Protein AF-A0A0S7BNP8-F1 (afdb_monomer)

Radius of gyration: 13.1 Å; Cα contacts (8 Å, |Δi|>4): 65; chains: 1; bounding box: 38×32×26 Å

Foldseek 3Di:
DPDPVLVVLLVVCLVVVLVVCLVVVNLQVLLVCLLPVVCVLVVQLVVLVVCL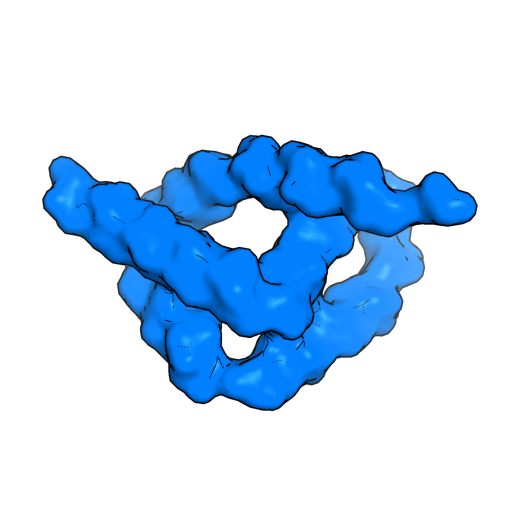VVCPDDCNSNSNSSSVCSVDNVSSNVSSVVSVVVNVD

Secondary structure (DSSP, 8-state):
---HHHHHHGGGGHHHHHHHHHHTT-HHHHHHHHHH-TTHHHHHHHHHHHHGGG--SS-HHHHHHHHHHHH-HHHHHHHHHHHHHHHT-

pLDDT: mean 73.09, std 11.09, range [40.34, 85.5]

Organism: NCBI:txid360412

Structure (mmCIF, N/CA/C/O backbone):
data_AF-A0A0S7BNP8-F1
#
_entry.id   AF-A0A0S7BNP8-F1
#
loop_
_atom_site.group_PDB
_atom_site.id
_atom_site.type_symbol
_atom_site.label_atom_id
_atom_site.label_alt_id
_atom_site.label_comp_id
_atom_site.label_asym_id
_atom_site.label_entity_id
_atom_site.label_seq_id
_atom_site.pdbx_PDB_ins_code
_atom_site.Cartn_x
_atom_site.Cartn_y
_atom_site.Cartn_z
_atom_site.occupancy
_atom_site.B_iso_or_equiv
_atom_site.auth_seq_id
_atom_site.auth_comp_id
_atom_site.auth_asym_id
_atom_site.auth_atom_id
_atom_site.pdbx_PDB_model_num
ATOM 1 N N . MET A 1 1 ? 14.286 20.811 -0.237 1.00 42.09 1 MET A N 1
ATOM 2 C CA . MET A 1 1 ? 12.845 20.614 0.033 1.00 42.09 1 MET A CA 1
ATOM 3 C C . MET A 1 1 ? 12.253 19.857 -1.148 1.00 42.09 1 MET A C 1
ATOM 5 O O . MET A 1 1 ? 11.990 20.479 -2.164 1.00 42.09 1 MET A O 1
ATOM 9 N N . CYS A 1 2 ? 12.147 18.526 -1.065 1.00 40.34 2 CYS A N 1
ATOM 10 C CA . CYS A 1 2 ? 11.794 17.657 -2.205 1.00 40.34 2 CYS A CA 1
ATOM 11 C C . CYS A 1 2 ? 10.696 16.637 -1.849 1.00 40.34 2 CYS A C 1
ATOM 13 O O . CYS A 1 2 ? 10.748 15.502 -2.301 1.00 40.34 2 CYS A O 1
ATOM 15 N N . TYR A 1 3 ? 9.739 17.002 -0.995 1.00 46.91 3 TYR A N 1
ATOM 16 C CA . TYR A 1 3 ? 8.726 16.063 -0.490 1.00 46.91 3 TYR A CA 1
ATOM 17 C C . TYR A 1 3 ? 7.332 16.234 -1.121 1.00 46.91 3 TYR A C 1
ATOM 19 O O . TYR A 1 3 ? 6.446 15.439 -0.844 1.00 46.91 3 TYR A O 1
ATOM 27 N N . THR A 1 4 ? 7.108 17.238 -1.978 1.00 48.72 4 THR A N 1
ATOM 28 C CA . THR A 1 4 ? 5.777 17.504 -2.567 1.00 48.72 4 THR A CA 1
ATOM 29 C C . THR A 1 4 ? 5.565 16.893 -3.954 1.00 48.72 4 THR A C 1
ATOM 31 O O . THR A 1 4 ? 4.424 16.685 -4.352 1.00 48.72 4 THR A O 1
ATOM 34 N N . VAL A 1 5 ? 6.635 16.552 -4.682 1.00 50.66 5 VAL A N 1
ATOM 35 C CA . VAL A 1 5 ? 6.532 15.915 -6.012 1.00 50.66 5 VAL A CA 1
ATOM 36 C C . VAL A 1 5 ? 6.152 14.432 -5.928 1.00 50.66 5 VAL A C 1
ATOM 38 O O . VAL A 1 5 ? 5.519 13.920 -6.848 1.00 50.66 5 VAL A O 1
ATOM 41 N N . THR A 1 6 ? 6.463 13.741 -4.828 1.00 53.50 6 THR A N 1
ATOM 42 C CA . THR A 1 6 ? 6.110 12.322 -4.654 1.00 53.50 6 THR A CA 1
ATOM 43 C C . THR A 1 6 ? 4.599 12.128 -4.482 1.00 53.50 6 THR A C 1
ATOM 45 O O . THR A 1 6 ? 3.999 11.377 -5.243 1.00 53.50 6 THR A O 1
ATOM 48 N N . MET A 1 7 ? 3.942 12.924 -3.627 1.00 48.12 7 MET A N 1
ATOM 49 C CA . MET A 1 7 ? 2.504 12.776 -3.327 1.00 48.12 7 MET A CA 1
ATOM 50 C C . MET A 1 7 ? 1.558 12.854 -4.543 1.00 48.12 7 MET A C 1
ATOM 52 O O . MET A 1 7 ? 0.469 12.282 -4.508 1.00 48.12 7 MET A O 1
ATOM 56 N N . GLN A 1 8 ? 1.912 13.575 -5.615 1.00 49.50 8 GLN A N 1
ATOM 57 C CA . GLN A 1 8 ? 1.042 13.680 -6.799 1.00 49.50 8 GLN A CA 1
ATOM 58 C C . GLN A 1 8 ? 1.296 12.593 -7.851 1.00 49.50 8 GLN A C 1
ATOM 60 O O . GLN A 1 8 ? 0.363 12.210 -8.560 1.00 49.50 8 GLN A O 1
ATOM 65 N N . ALA A 1 9 ? 2.521 12.072 -7.955 1.00 52.41 9 ALA A N 1
ATOM 66 C CA . ALA A 1 9 ? 2.835 11.010 -8.909 1.00 52.41 9 ALA A CA 1
ATOM 67 C C . ALA A 1 9 ? 2.173 9.677 -8.511 1.00 52.41 9 ALA A C 1
ATOM 69 O O . ALA A 1 9 ? 1.720 8.927 -9.379 1.00 52.41 9 ALA A O 1
ATOM 70 N N . ASP A 1 10 ? 2.038 9.425 -7.208 1.00 62.62 10 ASP A N 1
ATOM 71 C CA . ASP A 1 10 ? 1.652 8.119 -6.665 1.00 62.62 10 ASP A CA 1
ATOM 72 C C . ASP A 1 10 ? 0.199 7.728 -6.988 1.00 62.62 10 ASP A C 1
ATOM 74 O O . ASP A 1 10 ? -0.095 6.576 -7.323 1.00 62.62 10 ASP A O 1
ATOM 78 N N . ARG A 1 11 ? -0.715 8.707 -7.022 1.00 68.75 11 ARG A N 1
ATOM 79 C CA . ARG A 1 11 ? -2.134 8.475 -7.356 1.00 68.75 11 ARG A CA 1
ATOM 80 C C . ARG A 1 11 ? -2.390 8.190 -8.834 1.00 68.75 11 ARG A C 1
ATOM 82 O O . ARG A 1 11 ? -3.433 7.636 -9.175 1.00 68.75 11 ARG A O 1
ATOM 89 N N . THR A 1 12 ? -1.443 8.512 -9.715 1.00 75.62 12 THR A N 1
ATOM 90 C CA . THR A 1 12 ? -1.580 8.269 -11.163 1.00 75.62 12 THR A CA 1
ATOM 91 C C . THR A 1 12 ? -1.652 6.769 -11.478 1.00 75.62 12 THR A C 1
ATOM 93 O O . THR A 1 12 ? -2.289 6.360 -12.451 1.00 75.62 12 THR A O 1
ATOM 96 N N . TYR A 1 13 ? -1.060 5.925 -10.626 1.00 79.50 13 TYR A N 1
ATOM 97 C CA . TYR A 1 13 ? -1.025 4.471 -10.810 1.00 79.50 13 TYR A CA 1
ATOM 98 C C . TYR A 1 13 ? -2.206 3.731 -10.169 1.00 79.50 13 TYR A C 1
ATOM 100 O O . TYR A 1 13 ? -2.448 2.573 -10.515 1.00 79.50 13 TYR A O 1
ATOM 108 N N . TRP A 1 14 ? -2.984 4.387 -9.302 1.00 82.44 14 TRP A N 1
ATOM 109 C CA . TRP A 1 14 ? -4.124 3.783 -8.604 1.00 82.44 14 TRP A CA 1
ATOM 110 C C . TRP A 1 14 ?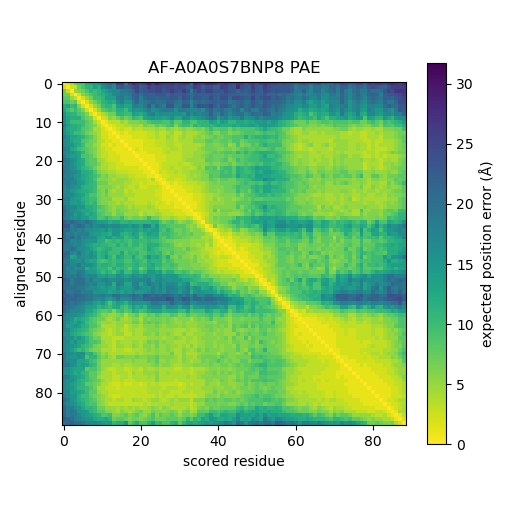 -5.140 3.113 -9.533 1.00 82.44 14 TRP A C 1
ATOM 112 O O . TRP A 1 14 ? -5.413 1.934 -9.324 1.00 82.44 14 TRP A O 1
ATOM 122 N N . PRO A 1 15 ? -5.651 3.764 -10.597 1.00 81.75 15 PRO A N 1
ATOM 123 C CA . PRO A 1 15 ? -6.595 3.109 -11.504 1.00 81.75 15 PRO A CA 1
ATOM 124 C C . PRO A 1 15 ? -5.954 1.982 -12.327 1.00 81.75 15 PRO A C 1
ATOM 126 O O . PRO A 1 15 ? -6.650 1.103 -12.830 1.00 81.75 15 PRO A O 1
ATOM 129 N N . ALA A 1 16 ? -4.631 1.975 -12.520 1.00 83.75 16 ALA A N 1
ATOM 130 C CA . ALA A 1 16 ? -3.951 0.850 -13.166 1.00 83.75 16 ALA A CA 1
ATOM 131 C C . ALA A 1 16 ? -3.849 -0.360 -12.222 1.00 83.75 16 ALA A C 1
ATOM 133 O O . ALA A 1 16 ? -4.070 -1.490 -12.655 1.00 83.75 16 ALA A O 1
ATOM 134 N N . TRP A 1 17 ? -3.553 -0.128 -10.940 1.00 84.38 17 TRP A N 1
AT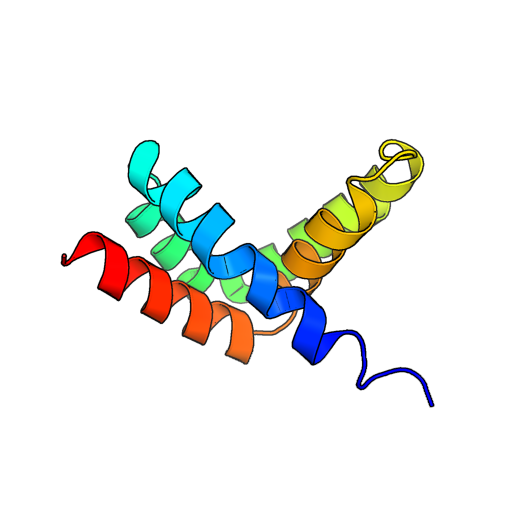OM 135 C CA . TRP A 1 17 ? -3.514 -1.173 -9.916 1.00 84.38 17 TRP A CA 1
ATOM 136 C C . TRP A 1 17 ? -4.897 -1.688 -9.539 1.00 84.38 17 TRP A C 1
ATOM 138 O O . TRP A 1 17 ? -5.064 -2.899 -9.486 1.00 84.38 17 TRP A O 1
ATOM 148 N N . GLY A 1 18 ? -5.881 -0.805 -9.351 1.00 82.94 18 GLY A N 1
ATOM 149 C CA . GLY A 1 18 ? -7.273 -1.165 -9.069 1.00 82.94 18 GLY A CA 1
ATOM 150 C C . GLY A 1 18 ? -7.828 -2.095 -10.141 1.00 82.94 18 GLY A C 1
ATOM 151 O O . GLY A 1 18 ? -8.201 -3.224 -9.841 1.00 82.94 18 GLY A O 1
ATOM 152 N N . ARG A 1 19 ? -7.688 -1.725 -11.423 1.00 83.62 19 ARG A N 1
ATOM 153 C CA . ARG A 1 19 ? -8.062 -2.599 -12.550 1.00 83.62 19 ARG A CA 1
ATOM 154 C C . ARG A 1 19 ? -7.280 -3.908 -12.605 1.00 83.62 19 ARG A C 1
ATOM 156 O O . ARG A 1 19 ? -7.844 -4.927 -12.995 1.00 83.62 19 ARG A O 1
ATOM 163 N N . PHE A 1 20 ? -5.991 -3.904 -12.263 1.00 84.25 20 PHE A N 1
ATOM 164 C CA . PHE A 1 20 ? -5.199 -5.135 -12.224 1.00 84.25 20 PHE A CA 1
ATOM 165 C C . PHE A 1 20 ? -5.688 -6.070 -11.113 1.00 84.25 20 PHE A C 1
ATOM 167 O O . PHE A 1 20 ? -5.948 -7.236 -11.379 1.00 84.25 20 PHE A O 1
ATOM 174 N N . LEU A 1 21 ? -5.881 -5.553 -9.901 1.00 84.06 21 LEU A N 1
ATOM 175 C CA . LEU A 1 21 ? -6.380 -6.306 -8.751 1.00 84.06 21 LEU A CA 1
ATOM 176 C C . LEU A 1 21 ? -7.806 -6.803 -8.987 1.00 84.06 21 LEU A C 1
ATOM 178 O O . LEU A 1 21 ? -8.085 -7.974 -8.753 1.00 84.06 21 LEU A O 1
ATOM 182 N N . HIS A 1 22 ? -8.676 -5.954 -9.531 1.00 82.62 22 HIS A N 1
ATOM 183 C CA . HIS A 1 22 ? -10.045 -6.319 -9.865 1.00 82.62 22 HIS A CA 1
ATOM 184 C C . HIS A 1 22 ? -10.095 -7.407 -10.944 1.00 82.62 22 HIS A C 1
ATOM 186 O O . HIS A 1 22 ? -10.776 -8.412 -10.764 1.00 82.62 22 HIS A O 1
ATOM 192 N N . ARG A 1 23 ? -9.295 -7.288 -12.016 1.00 84.12 23 ARG A N 1
ATOM 193 C CA . ARG A 1 23 ? -9.219 -8.317 -13.069 1.00 84.12 23 ARG A CA 1
ATOM 194 C C . ARG A 1 23 ? -8.741 -9.677 -12.552 1.00 84.12 23 ARG A C 1
ATOM 196 O O . ARG A 1 23 ? -9.058 -10.693 -13.158 1.00 84.12 23 ARG A O 1
ATOM 203 N N . TRP A 1 24 ? -7.974 -9.693 -11.467 1.00 84.69 24 TRP A N 1
ATOM 204 C CA . TRP A 1 24 ? -7.492 -10.917 -10.828 1.00 84.69 24 TRP A CA 1
ATOM 205 C C . TRP A 1 24 ? -8.380 -11.388 -9.664 1.00 84.69 24 TRP A C 1
ATOM 207 O O . TRP A 1 24 ? -8.078 -12.419 -9.073 1.00 84.69 24 TRP A O 1
ATOM 217 N N . GLY A 1 25 ? -9.450 -10.660 -9.314 1.00 81.50 25 GLY A N 1
ATOM 218 C CA . GLY A 1 25 ? -10.277 -10.960 -8.136 1.00 81.50 25 GLY A CA 1
ATOM 219 C C . GLY A 1 25 ? -9.534 -10.784 -6.806 1.00 81.50 25 GLY A C 1
ATOM 220 O O . GLY A 1 25 ? -9.911 -11.362 -5.795 1.00 81.50 25 GLY A O 1
ATOM 221 N N . LEU A 1 26 ? -8.443 -10.013 -6.810 1.00 83.88 26 LEU A N 1
ATOM 222 C CA . LEU A 1 26 ? -7.606 -9.750 -5.640 1.00 83.88 26 LEU A CA 1
ATOM 223 C C . LEU A 1 26 ? -7.917 -8.399 -4.986 1.00 83.88 26 LEU A C 1
ATOM 225 O O . LEU A 1 26 ? -7.254 -8.028 -4.027 1.00 83.88 26 LEU A O 1
ATOM 229 N N . ALA A 1 27 ? -8.903 -7.665 -5.498 1.00 81.75 27 ALA A N 1
ATOM 230 C CA . ALA A 1 27 ? -9.357 -6.383 -4.969 1.00 81.75 27 ALA A CA 1
ATOM 231 C C . ALA A 1 27 ? -9.706 -6.470 -3.472 1.00 81.75 27 ALA A C 1
ATOM 233 O O . ALA A 1 27 ? -9.025 -5.862 -2.642 1.00 81.75 27 ALA A O 1
ATOM 234 N N . GLU A 1 28 ? -10.696 -7.289 -3.129 1.00 80.50 28 GLU A N 1
ATOM 235 C CA . GLU A 1 28 ? -11.144 -7.518 -1.758 1.00 80.50 28 GLU A CA 1
ATOM 236 C C . GLU A 1 28 ? -10.036 -8.015 -0.812 1.00 80.50 28 GLU A C 1
ATOM 238 O O . GLU A 1 28 ? -9.779 -7.353 0.201 1.00 80.50 28 GLU A O 1
ATOM 243 N N . PRO A 1 29 ? -9.302 -9.112 -1.112 1.00 82.31 29 PRO A N 1
ATOM 244 C CA . PRO A 1 29 ? -8.265 -9.600 -0.209 1.00 82.31 29 PRO A CA 1
ATOM 245 C C . PRO A 1 29 ? -7.116 -8.603 -0.074 1.00 82.31 29 PRO A C 1
ATOM 247 O O . PRO A 1 29 ? -6.526 -8.518 0.997 1.00 82.31 29 PRO A O 1
ATOM 250 N N . PHE A 1 30 ? -6.809 -7.810 -1.106 1.00 82.25 30 PHE A N 1
ATOM 251 C CA . PHE A 1 30 ? -5.789 -6.767 -1.020 1.00 82.25 30 PHE A CA 1
ATOM 252 C C . PHE A 1 30 ? -6.257 -5.572 -0.181 1.00 82.25 30 PHE A C 1
ATOM 254 O O . PHE A 1 30 ? -5.475 -5.031 0.599 1.00 82.25 30 PHE A O 1
ATOM 261 N N . ALA A 1 31 ? -7.531 -5.186 -0.280 1.00 80.50 31 ALA A N 1
ATOM 262 C CA . ALA A 1 31 ? -8.120 -4.149 0.563 1.00 80.50 31 ALA A CA 1
ATOM 263 C C . ALA A 1 31 ? -8.158 -4.577 2.037 1.00 80.50 31 ALA A C 1
ATOM 265 O O . ALA A 1 31 ? -7.769 -3.792 2.901 1.00 80.50 31 ALA A O 1
ATOM 266 N N . VAL A 1 32 ? -8.555 -5.823 2.316 1.00 81.56 32 VAL A N 1
ATOM 267 C CA . VAL A 1 32 ? -8.545 -6.402 3.668 1.00 81.56 32 VAL A CA 1
ATOM 268 C C . VAL A 1 32 ? -7.118 -6.545 4.179 1.00 81.56 32 VAL A C 1
ATOM 270 O O . VAL A 1 32 ? -6.842 -6.159 5.313 1.00 81.56 32 VAL A O 1
ATOM 273 N N . LEU A 1 33 ? -6.191 -7.035 3.349 1.00 81.31 33 LEU A N 1
ATOM 274 C CA . LEU A 1 33 ? -4.776 -7.124 3.697 1.00 81.31 33 LEU A CA 1
ATOM 275 C C . LEU A 1 33 ? -4.259 -5.737 4.055 1.00 81.31 33 LEU A C 1
ATOM 277 O O . LEU A 1 33 ? -3.739 -5.563 5.136 1.00 81.31 33 LEU A O 1
ATOM 281 N N . ILE A 1 34 ? -4.456 -4.714 3.231 1.00 77.50 34 ILE A N 1
ATOM 282 C CA . ILE A 1 34 ? -3.980 -3.369 3.561 1.00 77.50 34 ILE A CA 1
ATOM 283 C C . ILE A 1 34 ? -4.698 -2.790 4.787 1.00 77.50 34 ILE A C 1
ATOM 285 O O . ILE A 1 34 ? -4.090 -2.077 5.576 1.00 77.50 34 ILE A O 1
ATOM 289 N N . GLU A 1 35 ? -5.970 -3.073 5.010 1.00 74.75 35 GLU A N 1
ATOM 290 C CA . GLU A 1 35 ? -6.665 -2.567 6.195 1.00 74.75 35 GLU A CA 1
ATOM 291 C C . GLU A 1 35 ? -6.177 -3.239 7.491 1.00 74.75 35 GLU A C 1
ATOM 293 O O . GLU A 1 35 ? -6.050 -2.575 8.519 1.00 74.75 35 GLU A O 1
ATOM 298 N N . THR A 1 36 ? -5.825 -4.528 7.431 1.00 77.56 36 THR A N 1
ATOM 299 C CA . THR A 1 36 ? -5.446 -5.349 8.598 1.00 77.56 36 THR A CA 1
ATOM 300 C C . THR A 1 36 ? -3.938 -5.508 8.791 1.00 77.56 36 THR A C 1
ATOM 302 O O . THR A 1 36 ? -3.476 -5.730 9.908 1.00 77.56 36 THR A O 1
ATOM 305 N N . ALA A 1 37 ? -3.135 -5.342 7.741 1.00 70.06 37 ALA A N 1
ATOM 306 C CA . ALA A 1 37 ? -1.708 -5.664 7.727 1.00 70.06 37 ALA A CA 1
ATOM 307 C C . ALA A 1 37 ? -0.819 -4.628 8.423 1.00 70.06 37 ALA A C 1
ATOM 309 O O . ALA A 1 37 ? 0.380 -4.673 8.194 1.00 70.06 37 ALA A O 1
ATOM 310 N N . GLY A 1 38 ? -1.350 -3.721 9.252 1.00 69.50 38 GLY A N 1
ATOM 311 C CA . GLY A 1 38 ? -0.611 -2.737 10.070 1.00 69.50 38 GLY A CA 1
ATOM 312 C C . GLY A 1 38 ? 0.912 -2.652 9.808 1.00 69.50 38 GLY A C 1
ATOM 313 O O . GLY A 1 38 ? 1.310 -2.046 8.811 1.00 69.50 38 GLY A O 1
ATOM 314 N N . PRO A 1 39 ? 1.770 -3.292 10.630 1.00 67.38 39 PRO A N 1
ATOM 315 C CA . PRO A 1 39 ? 3.231 -3.257 10.476 1.00 67.38 39 PRO A CA 1
ATOM 316 C C . PRO A 1 39 ? 3.796 -4.141 9.346 1.00 67.38 39 PRO A C 1
ATOM 318 O O . PRO A 1 39 ? 4.928 -3.935 8.915 1.00 67.38 39 PRO A O 1
ATOM 321 N N . LEU A 1 40 ? 3.036 -5.105 8.819 1.00 69.81 40 LEU A N 1
ATOM 322 C CA . LEU A 1 40 ? 3.439 -5.924 7.665 1.00 69.81 40 LEU A CA 1
ATOM 323 C C . LEU A 1 40 ? 3.630 -5.081 6.395 1.00 69.81 40 LEU A C 1
ATOM 325 O O . LEU A 1 40 ? 4.450 -5.431 5.547 1.00 69.81 40 LEU A O 1
ATOM 329 N N . LYS A 1 41 ? 2.939 -3.940 6.284 1.00 73.25 41 LYS A N 1
ATOM 330 C CA . LYS A 1 41 ? 3.152 -2.984 5.187 1.00 73.25 41 LYS A CA 1
ATOM 331 C C . LYS A 1 41 ? 4.558 -2.392 5.195 1.00 73.25 41 LYS A C 1
ATOM 333 O O . LYS A 1 41 ? 5.175 -2.271 4.141 1.00 73.25 41 LYS A O 1
ATOM 338 N N . LEU A 1 42 ? 5.081 -2.082 6.385 1.00 71.19 42 LEU A N 1
ATOM 339 C CA . LEU A 1 42 ? 6.444 -1.578 6.564 1.00 71.19 42 LEU A CA 1
ATOM 340 C C . LEU A 1 42 ? 7.475 -2.635 6.163 1.00 71.19 42 LEU A C 1
ATOM 342 O O . LEU A 1 42 ? 8.461 -2.304 5.511 1.00 71.19 42 LEU A O 1
ATOM 346 N N . LEU A 1 43 ? 7.223 -3.912 6.474 1.00 74.81 43 LEU A N 1
ATOM 347 C CA . LEU A 1 43 ? 8.079 -5.013 6.019 1.00 74.81 43 LEU A CA 1
ATOM 348 C C . LEU A 1 43 ? 8.078 -5.137 4.492 1.00 74.81 43 LEU A C 1
ATOM 350 O O . LEU A 1 43 ? 9.134 -5.331 3.895 1.00 74.81 43 LEU A O 1
ATOM 354 N N . PHE A 1 44 ? 6.921 -4.967 3.849 1.00 73.12 44 PHE A N 1
ATOM 355 C CA . PHE A 1 44 ? 6.832 -4.943 2.389 1.00 73.12 44 PHE A CA 1
ATOM 356 C C . PHE A 1 44 ? 7.575 -3.756 1.778 1.00 73.12 44 PHE A C 1
ATOM 358 O O . PHE A 1 44 ? 8.305 -3.944 0.808 1.00 73.12 44 PHE A O 1
ATOM 365 N N . ALA A 1 45 ? 7.442 -2.558 2.352 1.00 73.06 45 ALA A N 1
ATOM 366 C CA . ALA A 1 45 ? 8.194 -1.388 1.908 1.00 73.06 45 ALA A CA 1
ATOM 367 C C . ALA A 1 45 ? 9.705 -1.653 1.992 1.00 73.06 45 ALA A C 1
ATOM 369 O O . ALA A 1 45 ? 10.426 -1.437 1.020 1.00 73.06 45 ALA A O 1
ATOM 370 N N . GLN A 1 46 ? 10.173 -2.222 3.106 1.00 73.81 46 GLN A N 1
ATOM 371 C CA . GLN A 1 46 ? 11.575 -2.607 3.275 1.00 73.81 46 GLN A CA 1
ATOM 372 C C . GLN A 1 46 ? 12.019 -3.675 2.264 1.00 73.81 46 GLN A C 1
ATOM 374 O O . GLN A 1 46 ? 13.118 -3.574 1.723 1.00 73.81 46 GLN A O 1
ATOM 379 N N . LEU A 1 47 ? 11.163 -4.650 1.938 1.00 77.06 47 LEU A N 1
ATOM 380 C CA . LEU A 1 47 ? 11.434 -5.640 0.890 1.00 77.06 47 LEU A CA 1
ATOM 381 C C . LEU A 1 47 ? 11.555 -4.994 -0.499 1.00 77.06 47 LEU A C 1
ATOM 383 O O . LEU A 1 47 ? 12.425 -5.367 -1.284 1.00 77.06 47 LEU A O 1
ATOM 387 N N . VAL A 1 48 ? 10.701 -4.012 -0.800 1.00 72.88 48 VAL A N 1
ATOM 388 C CA . VAL A 1 48 ? 10.725 -3.263 -2.065 1.00 72.88 48 VAL A CA 1
ATOM 389 C C . VAL A 1 48 ? 11.998 -2.421 -2.170 1.00 72.88 48 VAL A C 1
ATOM 391 O O . VAL A 1 48 ? 12.638 -2.424 -3.221 1.00 72.88 48 VAL A O 1
ATOM 394 N N . TYR A 1 49 ? 12.417 -1.764 -1.084 1.00 69.69 49 TYR A N 1
ATOM 395 C CA . TYR A 1 49 ? 13.694 -1.044 -1.022 1.00 69.69 49 TYR A CA 1
ATOM 396 C C . TYR A 1 49 ? 14.908 -1.981 -1.122 1.00 69.69 49 TYR A C 1
ATOM 398 O O . TYR A 1 49 ? 15.910 -1.626 -1.734 1.00 69.69 49 TYR A O 1
ATOM 406 N N . LEU A 1 50 ? 14.825 -3.204 -0.592 1.00 74.75 50 LEU A N 1
ATOM 407 C CA . LEU A 1 50 ? 15.862 -4.227 -0.780 1.00 74.75 50 LEU A CA 1
ATOM 408 C C . LEU A 1 50 ? 15.901 -4.774 -2.216 1.00 74.75 50 LEU A C 1
ATOM 410 O O . LEU A 1 50 ? 16.970 -5.122 -2.711 1.00 74.75 50 LEU A O 1
ATOM 414 N N . GLY A 1 51 ? 14.752 -4.830 -2.895 1.00 68.62 51 GLY A N 1
ATOM 415 C CA . GLY A 1 51 ? 14.633 -5.255 -4.292 1.00 68.62 51 GLY A CA 1
ATOM 416 C C . GLY A 1 51 ? 14.961 -4.164 -5.316 1.00 68.62 51 GLY A C 1
ATOM 417 O O . GLY A 1 51 ? 15.247 -4.486 -6.466 1.00 68.62 51 GLY A O 1
ATOM 418 N N . GLN A 1 52 ? 14.970 -2.885 -4.922 1.00 66.38 52 GLN A N 1
ATOM 419 C CA . GLN A 1 52 ? 15.314 -1.733 -5.771 1.00 66.38 52 GLN A CA 1
ATOM 420 C C . GLN A 1 52 ? 16.553 -1.928 -6.669 1.00 66.38 52 GLN A C 1
ATOM 422 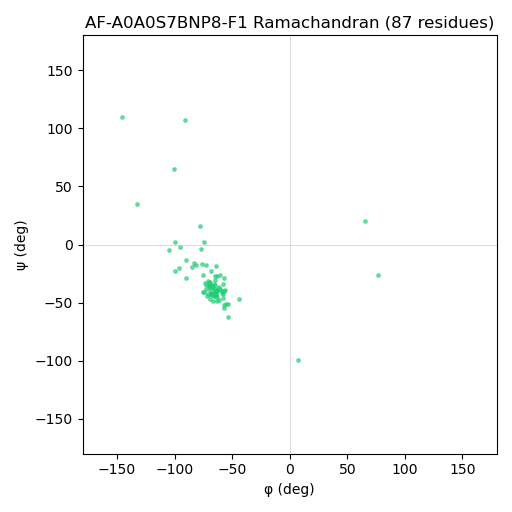O O . GLN A 1 52 ? 16.441 -1.630 -7.859 1.00 66.38 52 GLN A O 1
ATOM 427 N N . PRO A 1 53 ? 17.704 -2.446 -6.185 1.00 65.38 53 PRO A N 1
ATOM 428 C CA . PRO A 1 53 ? 18.879 -2.672 -7.032 1.00 65.38 53 PRO A CA 1
ATOM 429 C C . PRO A 1 53 ? 18.670 -3.706 -8.152 1.00 65.38 53 PRO A C 1
ATOM 431 O O . PRO A 1 53 ? 19.421 -3.695 -9.123 1.00 65.38 53 PRO A O 1
ATOM 434 N N . LEU A 1 54 ? 17.653 -4.569 -8.065 1.00 67.38 54 LEU A N 1
ATOM 435 C CA . LEU A 1 54 ? 17.288 -5.517 -9.127 1.00 67.38 54 LEU A CA 1
ATOM 436 C C . LEU A 1 54 ? 16.370 -4.884 -10.191 1.00 67.38 54 LEU A C 1
ATOM 438 O O . LEU A 1 54 ? 16.289 -5.383 -11.312 1.00 67.38 54 LEU A O 1
ATOM 442 N N . PHE A 1 55 ? 15.705 -3.767 -9.877 1.00 64.56 55 PHE A N 1
ATOM 443 C CA . PHE A 1 55 ? 14.787 -3.055 -10.772 1.00 64.56 55 PHE A CA 1
ATOM 444 C C . PHE A 1 55 ? 15.481 -1.836 -11.409 1.00 64.56 55 PHE A C 1
ATOM 446 O O . PHE A 1 55 ? 15.119 -0.688 -11.156 1.00 64.56 55 PHE A O 1
ATOM 453 N N . THR A 1 56 ? 16.499 -2.079 -12.240 1.00 56.09 56 THR A N 1
ATOM 454 C CA . THR A 1 56 ? 17.377 -1.042 -12.825 1.00 56.09 56 THR A CA 1
ATOM 455 C C . THR A 1 56 ? 16.779 -0.249 -13.996 1.00 56.09 56 THR A C 1
ATOM 457 O O . THR A 1 56 ? 17.416 0.678 -14.489 1.00 56.09 56 THR A O 1
ATOM 460 N N . SER A 1 57 ? 15.568 -0.558 -14.471 1.00 53.94 57 SER A N 1
ATOM 461 C CA . SER A 1 57 ? 15.002 0.096 -15.663 1.00 53.94 57 SER A CA 1
ATOM 462 C C . SER A 1 57 ? 13.478 0.278 -15.590 1.00 53.94 57 SER A C 1
ATOM 464 O O . SER A 1 57 ? 12.698 -0.667 -15.653 1.00 53.94 57 SER A O 1
ATOM 466 N N . GLY A 1 58 ? 13.031 1.530 -15.435 1.00 57.25 58 GLY A N 1
ATOM 467 C CA . GLY A 1 58 ? 11.654 1.992 -15.695 1.00 57.25 58 GLY A CA 1
ATOM 468 C C . GLY A 1 58 ? 10.571 1.660 -14.655 1.00 57.25 58 GLY A C 1
ATOM 469 O O . GLY A 1 58 ? 9.599 2.401 -14.536 1.00 57.25 58 GLY A O 1
ATOM 470 N N . GLY A 1 59 ? 10.721 0.591 -13.869 1.00 63.00 59 GLY A N 1
ATOM 471 C CA . GLY A 1 59 ? 9.729 0.180 -12.862 1.00 63.00 59 GLY A CA 1
ATOM 472 C C . GLY A 1 59 ? 9.824 0.911 -11.518 1.00 63.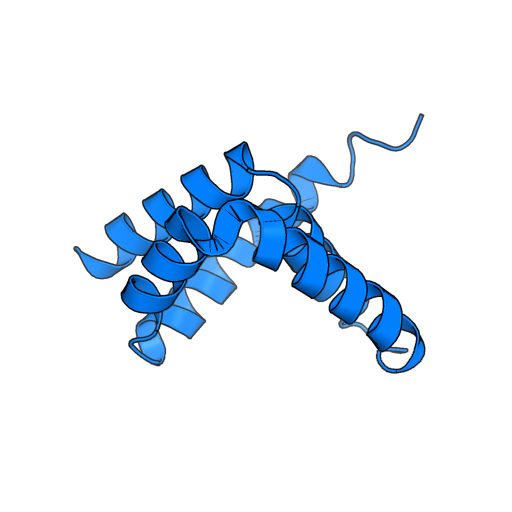00 59 GLY A C 1
ATOM 473 O O . GLY A 1 59 ? 8.882 0.858 -10.727 1.00 63.00 59 GLY A O 1
ATOM 474 N N . THR A 1 60 ? 10.941 1.589 -11.250 1.00 68.50 60 THR A N 1
ATOM 475 C CA . THR A 1 60 ? 11.292 2.138 -9.931 1.00 68.50 60 THR A CA 1
ATOM 476 C C . THR A 1 60 ? 10.246 3.113 -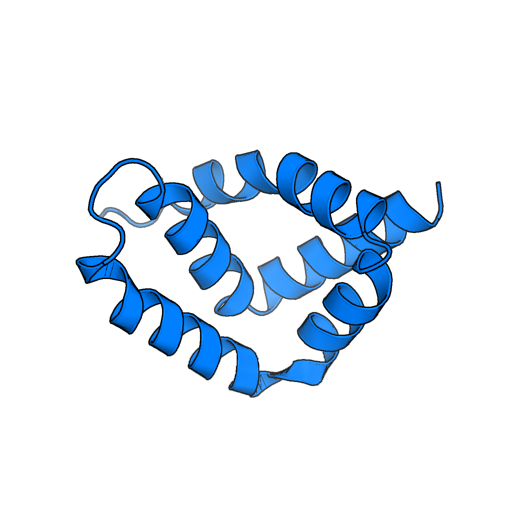9.400 1.00 68.50 60 THR A C 1
ATOM 478 O O . THR A 1 60 ? 9.857 3.001 -8.245 1.00 68.50 60 THR A O 1
ATOM 481 N N . GLN A 1 61 ? 9.716 4.005 -10.244 1.00 72.00 61 GLN A N 1
ATOM 482 C CA . GLN A 1 61 ? 8.715 4.996 -9.832 1.00 72.00 61 GLN A CA 1
ATOM 483 C C . GLN A 1 61 ? 7.400 4.339 -9.387 1.00 72.00 61 GLN A C 1
ATOM 485 O O . GLN A 1 61 ? 6.815 4.728 -8.383 1.00 72.00 61 GLN A O 1
ATOM 490 N N . LYS A 1 62 ? 6.952 3.308 -10.116 1.00 73.44 62 LYS A N 1
ATOM 491 C CA . LYS A 1 62 ? 5.730 2.555 -9.807 1.00 73.44 62 LYS A CA 1
ATOM 492 C C . LYS A 1 62 ? 5.901 1.751 -8.517 1.00 73.44 62 LYS A C 1
ATOM 494 O O . LYS A 1 62 ? 5.010 1.746 -7.678 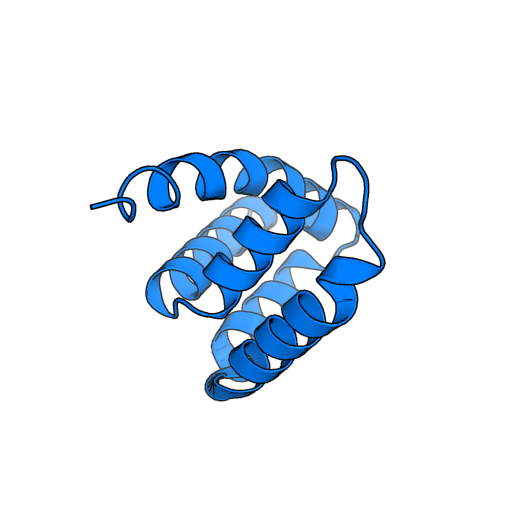1.00 73.44 62 LYS A O 1
ATOM 499 N N . TRP A 1 63 ? 7.047 1.095 -8.339 1.00 74.12 63 TRP A N 1
ATOM 500 C CA . TRP A 1 63 ? 7.349 0.360 -7.108 1.00 74.12 63 TRP A CA 1
ATOM 501 C C . TRP A 1 63 ? 7.511 1.281 -5.901 1.00 74.12 63 TRP A C 1
ATOM 503 O O . TRP A 1 63 ? 7.042 0.948 -4.819 1.00 74.12 63 TRP A O 1
ATOM 513 N N . GLN A 1 64 ? 8.105 2.457 -6.090 1.00 74.44 64 GLN A N 1
ATOM 514 C CA . GLN A 1 64 ? 8.254 3.459 -5.041 1.00 74.44 64 GLN A CA 1
ATOM 515 C C . GLN A 1 64 ? 6.906 4.061 -4.632 1.00 74.44 64 GLN A C 1
ATOM 517 O O . GLN A 1 64 ? 6.628 4.150 -3.441 1.00 74.44 64 GLN A O 1
ATOM 522 N N . ALA A 1 65 ? 6.036 4.365 -5.598 1.00 78.00 65 ALA A N 1
ATOM 523 C CA . ALA A 1 65 ? 4.658 4.774 -5.335 1.00 78.00 65 ALA A CA 1
ATOM 524 C C . ALA A 1 65 ? 3.880 3.696 -4.563 1.00 78.00 65 ALA A C 1
ATOM 526 O O . ALA A 1 65 ? 3.120 3.993 -3.647 1.00 78.00 65 ALA A O 1
ATOM 527 N N . PHE A 1 66 ? 4.095 2.422 -4.901 1.00 78.19 66 PHE A N 1
ATOM 528 C CA . PHE A 1 66 ? 3.465 1.300 -4.208 1.00 78.19 66 PHE A CA 1
ATOM 529 C C . PHE A 1 66 ? 4.007 1.121 -2.783 1.00 78.19 66 PHE A C 1
ATOM 531 O O . PHE A 1 66 ? 3.240 0.864 -1.860 1.00 78.19 66 PHE A O 1
ATOM 538 N N . ALA A 1 67 ? 5.313 1.299 -2.579 1.00 76.69 67 ALA A N 1
ATOM 539 C CA . ALA A 1 67 ? 5.914 1.289 -1.250 1.00 76.69 67 ALA A CA 1
ATOM 540 C C . ALA A 1 67 ? 5.393 2.451 -0.391 1.00 76.69 67 ALA A C 1
ATOM 542 O O . ALA A 1 67 ? 5.031 2.226 0.759 1.00 76.69 67 ALA A O 1
ATOM 543 N N . SER A 1 68 ? 5.275 3.657 -0.960 1.00 76.12 68 SER A N 1
ATOM 544 C CA . SER A 1 68 ? 4.740 4.830 -0.256 1.00 76.12 68 SER A CA 1
ATOM 545 C C . SER A 1 68 ? 3.267 4.654 0.124 1.00 76.12 68 SER A C 1
ATOM 547 O O . SER A 1 68 ? 2.892 4.929 1.264 1.00 76.12 68 SER A O 1
ATOM 549 N N . LEU A 1 69 ? 2.466 4.077 -0.778 1.00 79.75 69 LEU A N 1
ATOM 550 C CA . LEU A 1 69 ? 1.075 3.697 -0.523 1.00 79.75 69 LEU A CA 1
ATOM 551 C C . LEU A 1 69 ? 0.945 2.727 0.662 1.00 79.75 69 LEU A C 1
ATOM 553 O O . LEU A 1 69 ? -0.002 2.821 1.442 1.00 79.75 69 LEU A O 1
ATOM 557 N N . LEU A 1 70 ? 1.869 1.770 0.781 1.00 78.12 70 LEU A N 1
ATOM 558 C CA . LEU A 1 70 ? 1.895 0.800 1.876 1.00 78.12 70 LEU A CA 1
ATOM 559 C C . LEU A 1 70 ? 2.391 1.430 3.185 1.00 78.12 70 LEU A C 1
ATOM 561 O O . LEU A 1 70 ? 1.835 1.155 4.246 1.00 78.12 70 LEU A O 1
ATOM 565 N N . GLU A 1 71 ? 3.408 2.283 3.117 1.00 76.56 71 GLU A N 1
ATOM 566 C CA . GLU A 1 71 ? 3.995 2.966 4.272 1.00 76.56 71 GLU A CA 1
ATOM 567 C C . GLU A 1 71 ? 3.028 3.979 4.907 1.00 76.56 71 GLU A C 1
ATOM 569 O O . GLU A 1 71 ? 2.968 4.107 6.131 1.00 76.56 71 GLU A O 1
ATOM 574 N N . ASN A 1 72 ? 2.228 4.671 4.092 1.00 78.00 72 ASN A N 1
ATOM 575 C CA . ASN A 1 72 ? 1.300 5.691 4.558 1.00 78.00 72 ASN A CA 1
ATOM 576 C C . ASN A 1 72 ? -0.079 5.098 4.876 1.00 78.00 72 ASN A C 1
ATOM 578 O O . ASN A 1 72 ? -0.876 4.797 3.987 1.00 78.00 72 ASN A O 1
ATOM 582 N N . GLU A 1 73 ? -0.413 4.998 6.166 1.00 75.06 73 GLU A N 1
ATOM 583 C CA . GLU A 1 73 ? -1.697 4.443 6.606 1.00 75.06 73 GLU A CA 1
ATOM 584 C C . GLU A 1 73 ? -2.907 5.173 5.987 1.00 75.06 73 GLU A C 1
ATOM 586 O O . GLU A 1 73 ? -3.871 4.521 5.571 1.00 75.06 73 GLU A O 1
ATOM 591 N N . ALA A 1 74 ? -2.840 6.502 5.852 1.00 79.81 74 ALA A N 1
ATOM 592 C CA . ALA A 1 74 ? -3.917 7.307 5.283 1.00 79.81 74 ALA A CA 1
ATOM 593 C C . ALA A 1 74 ? -4.107 7.051 3.778 1.00 79.81 74 ALA A C 1
ATOM 595 O O . ALA A 1 74 ? -5.248 6.914 3.321 1.00 79.81 74 ALA A O 1
ATOM 596 N N . GLU A 1 75 ? -3.017 6.934 3.010 1.00 80.56 75 GLU A N 1
ATOM 597 C CA . GLU A 1 75 ? -3.099 6.539 1.596 1.00 80.56 75 GLU A CA 1
ATOM 598 C C . GLU A 1 75 ? -3.599 5.108 1.442 1.00 80.56 75 GLU A C 1
ATOM 600 O O . GLU A 1 75 ? -4.498 4.846 0.648 1.00 80.56 75 GLU A O 1
ATOM 605 N N . SER A 1 76 ? -3.088 4.196 2.264 1.00 80.75 76 SER A N 1
ATOM 606 C CA . SER A 1 76 ? -3.464 2.789 2.247 1.00 80.75 76 SER A CA 1
ATOM 607 C C . SER A 1 76 ? -4.974 2.595 2.484 1.00 80.75 76 SER A C 1
ATOM 609 O O . SER A 1 76 ? -5.632 1.852 1.754 1.00 80.75 76 SER A O 1
ATOM 611 N N . ARG A 1 77 ? -5.567 3.351 3.426 1.00 81.56 77 ARG A N 1
ATOM 612 C CA . ARG A 1 77 ? -7.021 3.371 3.670 1.00 81.56 77 ARG A CA 1
ATOM 613 C C . ARG A 1 77 ? -7.799 3.962 2.504 1.00 81.56 77 ARG A C 1
ATOM 615 O O . ARG A 1 77 ? -8.844 3.432 2.135 1.00 81.56 77 ARG A O 1
ATOM 622 N N . SER A 1 78 ? -7.314 5.060 1.927 1.00 85.50 78 SER A N 1
ATOM 623 C CA . SER A 1 78 ? -7.998 5.694 0.796 1.00 85.50 78 SER A CA 1
ATOM 624 C C . SER A 1 78 ? -7.925 4.841 -0.475 1.00 85.50 78 SER A C 1
ATOM 626 O O . SER A 1 78 ? -8.905 4.790 -1.217 1.00 85.50 78 SER A O 1
ATOM 628 N N . PHE A 1 79 ? -6.848 4.078 -0.671 1.00 84.56 79 PHE A N 1
ATOM 629 C CA . PHE A 1 79 ? -6.739 3.078 -1.731 1.00 84.56 79 PHE A CA 1
ATOM 630 C C . PHE A 1 79 ? -7.631 1.855 -1.484 1.00 84.56 79 PHE A C 1
ATOM 632 O O . PHE A 1 79 ? -8.337 1.423 -2.392 1.00 84.56 79 PHE A O 1
ATOM 639 N N . ALA A 1 80 ? -7.695 1.340 -0.252 1.00 83.88 80 ALA A N 1
ATOM 640 C CA . ALA A 1 80 ? -8.622 0.260 0.100 1.00 83.88 80 ALA A CA 1
ATOM 641 C C . ALA A 1 80 ? -10.093 0.668 -0.120 1.00 83.88 80 ALA A C 1
ATOM 643 O O . ALA A 1 80 ? -10.899 -0.131 -0.597 1.00 83.88 80 ALA A O 1
ATOM 644 N N . ALA A 1 81 ? -10.437 1.926 0.178 1.00 84.94 81 ALA A N 1
ATOM 645 C CA . ALA A 1 81 ? -11.753 2.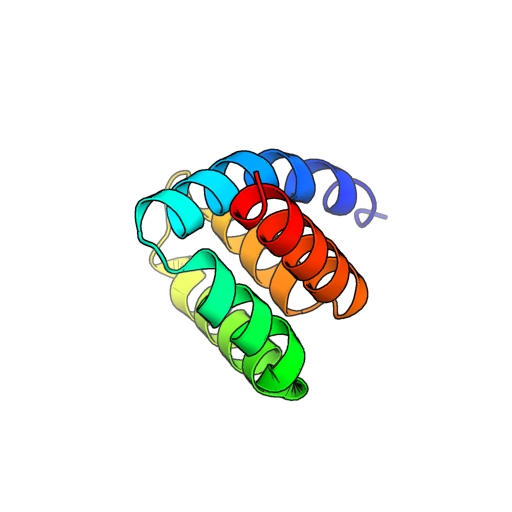490 -0.118 1.00 84.94 81 ALA A CA 1
ATOM 646 C C . ALA A 1 81 ? -11.989 2.685 -1.627 1.00 84.94 81 ALA A C 1
ATOM 648 O O . ALA A 1 81 ? -13.113 2.511 -2.095 1.00 84.94 81 ALA A O 1
ATOM 649 N N . PHE A 1 82 ? -10.952 3.044 -2.390 1.00 85.25 82 PHE A N 1
ATOM 650 C CA . PHE A 1 82 ? -11.012 3.139 -3.850 1.00 85.25 82 PHE A CA 1
ATOM 651 C C . PHE A 1 82 ? -11.292 1.772 -4.488 1.00 85.25 82 PHE A C 1
ATOM 653 O O . PHE A 1 82 ? -12.227 1.656 -5.274 1.00 85.25 82 PHE A O 1
ATOM 660 N N . ILE A 1 83 ? -10.555 0.733 -4.084 1.00 84.56 83 ILE A N 1
ATOM 661 C CA . ILE A 1 83 ? -10.738 -0.635 -4.584 1.00 84.56 83 ILE A CA 1
ATOM 662 C C . ILE A 1 83 ? -12.133 -1.169 -4.254 1.00 84.56 83 ILE A C 1
ATOM 664 O O . ILE A 1 83 ? -12.813 -1.655 -5.150 1.00 84.56 83 ILE A O 1
ATOM 668 N N . ARG A 1 84 ? -12.596 -1.026 -3.003 1.00 81.94 84 ARG A N 1
ATOM 669 C CA . ARG A 1 84 ? -13.948 -1.467 -2.608 1.00 81.94 84 ARG A CA 1
ATOM 670 C C . ARG A 1 84 ? -15.051 -0.798 -3.428 1.00 81.94 84 ARG A C 1
ATOM 672 O O . ARG A 1 84 ? -16.075 -1.412 -3.701 1.00 81.94 84 ARG A O 1
ATOM 679 N N . LYS A 1 85 ? -14.852 0.461 -3.831 1.00 82.38 85 LYS A N 1
ATOM 680 C CA . LYS A 1 85 ? -15.780 1.163 -4.727 1.00 82.38 85 LYS A CA 1
ATOM 681 C C . LYS A 1 85 ? -15.714 0.662 -6.170 1.00 82.38 85 LYS A C 1
ATOM 683 O O . LYS A 1 85 ? -16.747 0.681 -6.827 1.00 82.38 85 LYS A O 1
ATOM 688 N N . GLU A 1 86 ? -14.539 0.275 -6.669 1.00 77.50 86 GLU A N 1
ATOM 689 C CA . GLU A 1 86 ? -14.412 -0.330 -8.004 1.00 77.50 86 GLU A CA 1
ATOM 690 C C . GLU A 1 86 ? -15.015 -1.736 -8.057 1.00 77.50 86 GLU A C 1
ATOM 692 O O . GLU A 1 86 ? -15.618 -2.079 -9.062 1.00 77.50 86 GLU A O 1
ATOM 697 N N . GLU A 1 87 ? -14.892 -2.523 -6.989 1.00 71.81 87 GLU A N 1
ATOM 698 C CA . GLU A 1 87 ? -15.444 -3.881 -6.905 1.00 71.81 87 GLU A CA 1
ATOM 699 C C . GLU A 1 87 ? -16.968 -3.907 -6.746 1.00 71.81 87 GLU A C 1
ATOM 701 O O . GLU A 1 87 ? -17.638 -4.792 -7.268 1.00 71.81 87 GLU A O 1
ATOM 706 N N . ALA A 1 88 ? -17.535 -2.913 -6.060 1.00 67.12 88 ALA A N 1
ATOM 707 C CA . ALA A 1 88 ? -18.981 -2.767 -5.921 1.00 67.12 88 ALA A CA 1
ATOM 708 C C . ALA A 1 88 ? -19.685 -2.258 -7.201 1.00 67.12 88 ALA A C 1
ATOM 710 O O . ALA A 1 88 ? -20.893 -2.010 -7.159 1.00 67.12 88 ALA A O 1
ATOM 711 N N . ARG A 1 89 ? -18.951 -2.039 -8.301 1.00 58.53 89 ARG A N 1
ATOM 712 C CA . ARG A 1 89 ? -19.451 -1.459 -9.554 1.00 58.53 89 ARG A CA 1
ATOM 713 C C . ARG A 1 89 ? -19.572 -2.499 -10.659 1.00 58.53 89 ARG A C 1
ATOM 715 O O . ARG A 1 89 ? -20.576 -2.405 -11.399 1.00 58.53 89 ARG A O 1
#

Nearest PDB structures (foldseek):
  5zgh-assembly1_L  TM=3.903E-01  e=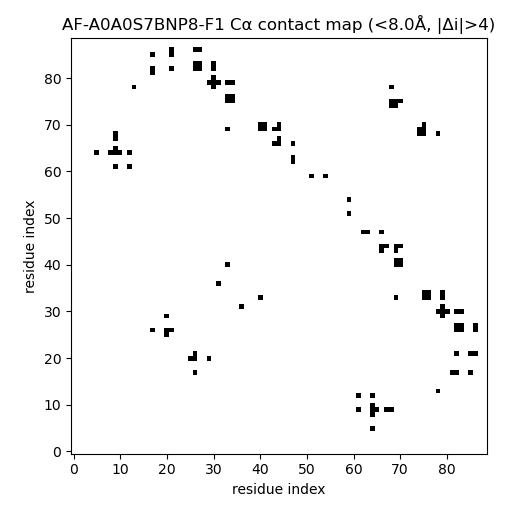5.366E+00  Cyanidioschyzon merolae strain 10D
  3ja6-assembly1_I  TM=2.693E-01  e=4.820E+00  Escherichia coli

Sequence (89 aa):
MCYTVTMQADRTYWPAWGRFLHRWGLAEPFAVLIETAGPLKLLFAQLVYLGQPLFTSGGTQKWQAFASLLENEAESRSFAAFIRKEEAR

Mean predicted aligned error: 8.92 Å

Solvent-accessible surface area (backbone atoms only — not comparable to full-atom values): 5003 Å² total; per-residue (Å²): 142,83,74,70,69,57,73,64,58,40,64,72,48,47,68,59,48,40,52,50,29,49,77,68,71,41,31,64,61,48,27,50,42,58,71,68,36,67,70,58,27,49,54,50,28,51,50,51,63,68,44,43,83,78,48,81,69,90,50,50,65,63,53,48,31,51,27,49,34,44,60,34,65,69,51,30,50,53,50,29,53,49,32,54,55,61,72,76,104